Protein AF-A0A5Q1NGF3-F1 (afdb_monomer_lite)

Sequence (181 aa):
WNTDNGKQFEIWAKANGHYNISGYSASQLNNLFADSKNWQQLASDSQIASAVADWFKTNGKLSATEPLTKEQVVEQLKTQIPSDIKIDGVNTNNYEKDKVSFVLNQSEFKPNDKVNITVKYNNATADSFTLQIKDSKTPDNKKGGDSKLWIIGVVVGVLAGLGLAYLLFKKFVFDKYFLPK

Structure (mmCIF, N/CA/C/O backbone):
data_AF-A0A5Q1NGF3-F1
#
_entry.id   AF-A0A5Q1NGF3-F1
#
loop_
_atom_site.group_PDB
_atom_site.id
_atom_site.type_symbol
_atom_site.label_atom_id
_atom_site.label_alt_id
_atom_site.label_comp_id
_atom_site.label_asym_id
_atom_site.label_entity_id
_atom_site.label_seq_id
_atom_site.pdbx_PDB_ins_code
_atom_site.Cartn_x
_atom_site.Cartn_y
_atom_site.Cartn_z
_atom_site.occupancy
_atom_site.B_iso_or_equiv
_atom_site.auth_seq_id
_atom_site.auth_comp_id
_atom_site.auth_asym_id
_atom_site.auth_atom_id
_atom_site.pdbx_PDB_model_num
ATOM 1 N N . TRP A 1 1 ? 19.972 1.053 -19.868 1.00 52.50 1 TRP A N 1
ATOM 2 C CA . TRP A 1 1 ? 20.284 0.979 -18.429 1.00 52.50 1 TRP A CA 1
ATOM 3 C C . TRP A 1 1 ? 20.159 2.334 -17.743 1.00 52.50 1 TRP A C 1
ATOM 5 O O . TRP A 1 1 ? 19.249 2.478 -16.950 1.00 52.50 1 TRP A O 1
ATOM 15 N N . ASN A 1 2 ? 20.953 3.357 -18.093 1.00 57.59 2 ASN A N 1
ATOM 16 C CA . ASN A 1 2 ? 20.900 4.669 -17.409 1.00 57.59 2 ASN A CA 1
ATOM 17 C C . ASN A 1 2 ? 19.782 5.633 -17.840 1.00 57.59 2 ASN A C 1
ATOM 19 O O . ASN A 1 2 ? 19.664 6.709 -17.262 1.00 57.59 2 ASN A O 1
ATOM 23 N N . THR A 1 3 ? 18.977 5.272 -18.836 1.00 60.91 3 THR A N 1
ATOM 24 C CA . THR A 1 3 ? 17.774 6.034 -19.184 1.00 60.91 3 THR A CA 1
ATOM 25 C C . THR A 1 3 ? 16.674 5.751 -18.169 1.00 60.91 3 THR A C 1
ATOM 27 O O . THR A 1 3 ? 16.628 4.653 -17.612 1.00 60.91 3 THR A O 1
ATOM 30 N N . ASP A 1 4 ? 15.759 6.697 -17.964 1.00 58.44 4 ASP A N 1
ATOM 31 C CA . ASP A 1 4 ? 14.646 6.510 -17.026 1.00 58.44 4 ASP A CA 1
ATOM 32 C C . ASP A 1 4 ? 13.840 5.254 -17.374 1.00 58.44 4 ASP A C 1
ATOM 34 O O . ASP A 1 4 ? 13.647 4.391 -16.524 1.00 58.44 4 ASP A O 1
ATOM 38 N N . ASN A 1 5 ? 13.538 5.043 -18.658 1.00 59.59 5 ASN A N 1
ATOM 39 C CA . ASN A 1 5 ? 12.896 3.817 -19.146 1.00 59.59 5 ASN A CA 1
ATOM 40 C C . ASN A 1 5 ? 13.705 2.542 -18.849 1.00 59.59 5 ASN A C 1
ATOM 42 O O . ASN A 1 5 ? 13.126 1.500 -18.558 1.00 59.59 5 ASN A O 1
ATOM 46 N N . GLY A 1 6 ? 15.038 2.609 -18.916 1.00 64.31 6 GLY A N 1
ATOM 47 C CA . GLY A 1 6 ? 15.912 1.480 -18.597 1.00 64.31 6 GLY A CA 1
ATOM 48 C C . GLY A 1 6 ? 15.884 1.114 -17.113 1.00 64.31 6 GLY A C 1
ATOM 49 O O . GLY A 1 6 ? 15.819 -0.067 -16.788 1.00 64.31 6 GLY A O 1
ATOM 50 N N . LYS A 1 7 ? 15.863 2.117 -16.228 1.00 67.88 7 LYS A N 1
ATOM 51 C CA . LYS A 1 7 ? 15.712 1.917 -14.778 1.00 67.88 7 LYS A CA 1
ATOM 52 C C . LYS A 1 7 ? 14.324 1.379 -14.429 1.00 67.88 7 LYS A C 1
ATOM 54 O O . LYS A 1 7 ? 14.207 0.483 -13.600 1.00 67.88 7 LYS A O 1
ATOM 59 N N . GLN A 1 8 ? 13.279 1.875 -15.097 1.00 62.84 8 GLN A N 1
ATOM 60 C CA . GLN A 1 8 ? 11.911 1.375 -14.921 1.00 62.84 8 GLN A CA 1
ATOM 61 C C . GLN A 1 8 ? 11.769 -0.090 -15.340 1.00 62.84 8 GLN A C 1
ATOM 63 O O . GLN A 1 8 ? 11.139 -0.878 -14.637 1.00 62.84 8 GLN A O 1
ATOM 68 N N . PHE A 1 9 ? 12.399 -0.479 -16.449 1.00 70.44 9 PHE A N 1
ATOM 69 C CA . PHE A 1 9 ? 12.414 -1.872 -16.886 1.00 70.44 9 PHE A CA 1
ATOM 70 C C . PHE A 1 9 ? 13.135 -2.786 -15.887 1.00 70.44 9 PHE A C 1
ATOM 72 O O . PHE A 1 9 ? 12.687 -3.900 -15.638 1.00 70.44 9 PHE A O 1
ATOM 79 N N . GLU A 1 10 ? 14.214 -2.311 -15.265 1.00 73.31 10 GLU A N 1
ATOM 80 C CA . GLU A 1 10 ? 14.944 -3.056 -14.234 1.00 73.31 10 GLU A CA 1
ATOM 81 C C . GLU A 1 10 ? 14.139 -3.239 -12.942 1.00 73.31 10 GLU A C 1
ATOM 83 O O . GLU A 1 10 ? 14.117 -4.338 -12.383 1.00 73.31 10 GLU A O 1
ATOM 88 N N . ILE A 1 11 ? 13.414 -2.204 -12.508 1.00 68.12 11 ILE A N 1
ATOM 89 C CA . ILE A 1 11 ? 12.474 -2.292 -11.382 1.00 68.12 11 ILE A CA 1
ATOM 90 C C . ILE A 1 11 ? 11.374 -3.315 -11.691 1.00 68.12 11 ILE A C 1
ATOM 92 O O . ILE A 1 11 ? 11.113 -4.202 -10.876 1.00 68.12 11 ILE A O 1
ATOM 96 N N . TRP A 1 12 ? 10.777 -3.235 -12.884 1.00 72.75 12 TRP A N 1
ATOM 97 C CA . TRP A 1 12 ? 9.761 -4.185 -13.336 1.00 72.75 12 TRP A CA 1
ATOM 98 C C . TRP A 1 12 ? 10.292 -5.622 -13.373 1.00 72.75 12 TRP A C 1
ATOM 100 O O . TRP A 1 12 ? 9.664 -6.529 -12.825 1.00 72.75 12 TRP A O 1
ATOM 110 N N . ALA A 1 13 ? 11.460 -5.839 -13.975 1.00 71.12 13 ALA A N 1
ATOM 111 C CA . ALA A 1 13 ? 12.057 -7.159 -14.118 1.00 71.12 13 ALA A CA 1
ATOM 112 C C . ALA A 1 13 ? 12.318 -7.796 -12.749 1.00 71.12 13 ALA A C 1
ATOM 114 O O . ALA A 1 13 ? 11.921 -8.938 -12.512 1.00 71.12 13 ALA A O 1
ATOM 115 N N . LYS A 1 14 ? 12.874 -7.025 -11.807 1.00 73.00 14 LYS A N 1
ATOM 116 C CA . LYS A 1 14 ? 13.098 -7.473 -10.429 1.00 73.00 14 LYS A CA 1
ATOM 117 C C . LYS A 1 14 ? 11.792 -7.858 -9.727 1.00 73.00 14 LYS A C 1
ATOM 119 O O . LYS A 1 14 ? 11.754 -8.883 -9.050 1.00 73.00 14 LYS A O 1
ATOM 124 N N . ALA A 1 15 ? 10.730 -7.070 -9.904 1.00 62.62 15 ALA A N 1
ATOM 125 C CA . ALA A 1 15 ? 9.410 -7.366 -9.344 1.00 62.62 15 ALA A CA 1
ATOM 126 C C . ALA A 1 15 ? 8.777 -8.642 -9.935 1.00 62.62 15 ALA A C 1
ATOM 128 O O . ALA A 1 15 ? 7.975 -9.290 -9.270 1.00 62.62 15 ALA A O 1
ATOM 129 N N . ASN A 1 16 ? 9.175 -9.037 -11.148 1.00 64.94 16 ASN A N 1
ATOM 130 C CA . ASN A 1 16 ? 8.709 -10.249 -11.829 1.00 64.94 16 ASN A CA 1
ATOM 131 C C . ASN A 1 16 ? 9.696 -11.428 -11.701 1.00 64.94 16 ASN A C 1
ATOM 133 O O . ASN A 1 16 ? 9.619 -12.388 -12.460 1.00 64.94 16 ASN A O 1
ATOM 137 N N . GLY A 1 17 ? 10.629 -11.377 -10.742 1.00 70.19 17 GLY A N 1
ATOM 138 C CA . GLY A 1 17 ? 11.560 -12.477 -10.455 1.00 70.19 17 GLY A CA 1
ATOM 139 C C . GLY A 1 17 ? 12.789 -12.545 -11.369 1.00 70.19 17 GLY A C 1
ATOM 140 O O . GLY A 1 17 ? 13.586 -13.478 -11.262 1.00 70.19 17 GLY A O 1
ATOM 141 N N . HIS A 1 18 ? 12.991 -11.551 -12.235 1.00 77.62 18 HIS A N 1
ATOM 142 C CA . HIS A 1 18 ? 14.173 -11.423 -13.083 1.00 77.62 18 HIS A CA 1
ATOM 143 C C . HIS A 1 18 ? 15.209 -10.521 -12.409 1.00 77.62 18 HIS A C 1
ATOM 145 O O . HIS A 1 18 ? 15.187 -9.294 -12.517 1.00 77.62 18 HIS A O 1
ATOM 151 N N . TYR A 1 19 ? 16.138 -11.141 -11.685 1.00 79.94 19 TYR A N 1
ATOM 152 C CA . TYR A 1 19 ? 17.219 -10.440 -10.995 1.00 79.94 19 TYR A CA 1
ATOM 153 C C . TYR A 1 19 ? 18.448 -10.277 -11.897 1.00 79.94 19 TYR A C 1
ATOM 155 O O . TYR A 1 19 ? 18.738 -11.136 -12.729 1.00 79.94 19 TYR A O 1
ATOM 163 N N . ASN A 1 20 ? 19.202 -9.191 -11.688 1.00 80.25 20 ASN A N 1
ATOM 164 C CA . ASN A 1 20 ? 20.473 -8.916 -12.368 1.00 80.25 20 ASN A CA 1
ATOM 165 C C . ASN A 1 20 ? 20.375 -8.869 -13.908 1.00 80.25 20 ASN A C 1
ATOM 167 O O . ASN A 1 20 ? 21.247 -9.375 -14.618 1.00 80.25 20 ASN A O 1
ATOM 171 N N . ILE A 1 21 ? 19.313 -8.250 -14.439 1.00 76.81 21 ILE A N 1
ATOM 172 C CA . ILE A 1 21 ? 19.103 -8.152 -15.891 1.00 76.81 21 ILE A CA 1
ATOM 173 C C . ILE A 1 21 ? 20.194 -7.344 -16.616 1.00 76.81 21 ILE A C 1
ATOM 175 O O . ILE A 1 21 ? 20.353 -7.483 -17.824 1.00 76.81 21 ILE A O 1
ATOM 179 N N . SER A 1 22 ? 20.997 -6.559 -15.891 1.00 72.00 22 SER A N 1
ATOM 180 C CA . SER A 1 22 ? 22.182 -5.868 -16.419 1.00 72.00 22 SER A CA 1
ATOM 181 C C . SER A 1 22 ? 23.246 -6.824 -16.978 1.00 72.00 22 SER A C 1
ATOM 183 O O . SER A 1 22 ? 24.016 -6.431 -17.852 1.00 72.00 22 SER A O 1
ATOM 185 N N . GLY A 1 23 ? 23.266 -8.079 -16.513 1.00 79.62 23 GLY A N 1
ATOM 186 C CA . GLY A 1 23 ? 24.130 -9.146 -17.020 1.00 79.62 23 GLY A CA 1
ATOM 187 C C . GLY A 1 23 ? 23.505 -10.009 -18.120 1.00 79.62 23 GLY A C 1
ATOM 188 O O . GLY A 1 23 ? 24.131 -10.975 -18.552 1.00 79.62 23 GLY A O 1
ATOM 189 N N . TYR A 1 24 ? 22.274 -9.721 -18.558 1.00 82.69 24 TYR A N 1
ATOM 190 C CA . TYR A 1 24 ? 21.612 -10.512 -19.597 1.00 82.69 24 TYR A CA 1
ATOM 191 C C . TYR A 1 24 ? 22.232 -10.241 -20.971 1.00 82.69 24 TYR A C 1
ATOM 193 O O . TYR A 1 24 ? 22.562 -9.108 -21.324 1.00 82.69 24 TYR A O 1
ATOM 201 N N . SER A 1 25 ? 22.335 -11.289 -21.789 1.00 80.75 25 SER A N 1
ATOM 202 C CA . SER A 1 25 ? 22.669 -11.151 -23.208 1.00 80.75 25 SER A CA 1
ATOM 203 C C . SER A 1 25 ? 21.549 -10.442 -23.981 1.00 80.75 25 SER A C 1
ATOM 205 O O . SER A 1 25 ? 20.389 -10.433 -23.566 1.00 80.75 25 SER A O 1
ATOM 207 N N . ALA A 1 26 ? 21.868 -9.902 -25.161 1.00 74.75 26 ALA A N 1
ATOM 208 C CA . ALA A 1 26 ? 20.885 -9.231 -26.018 1.00 74.75 26 ALA A CA 1
ATOM 209 C C . ALA A 1 26 ? 19.678 -10.125 -26.374 1.00 74.75 26 ALA A C 1
ATOM 211 O O . ALA A 1 26 ? 18.551 -9.643 -26.428 1.00 74.75 26 ALA A O 1
ATOM 212 N N . SER A 1 27 ? 19.894 -11.433 -26.559 1.00 77.50 27 SER A N 1
ATOM 213 C CA . SER A 1 27 ? 18.820 -12.403 -26.819 1.00 77.50 27 SER A CA 1
ATOM 214 C C . SER A 1 27 ? 17.902 -12.587 -25.602 1.00 77.50 27 SER A C 1
ATOM 216 O O . SER A 1 27 ? 16.681 -12.556 -25.731 1.00 77.50 27 SER A O 1
ATOM 218 N N . GLN A 1 28 ? 18.476 -12.686 -24.398 1.00 81.06 28 GLN A N 1
ATOM 219 C CA . GLN A 1 28 ? 17.704 -12.788 -23.154 1.00 81.06 28 GLN A CA 1
ATOM 220 C C . GLN A 1 28 ? 16.899 -11.516 -22.874 1.00 81.06 28 GLN A C 1
ATOM 222 O O . GLN A 1 28 ? 15.748 -11.605 -22.457 1.00 81.06 28 GLN A O 1
ATOM 227 N N . LEU A 1 29 ? 17.477 -10.341 -23.141 1.00 77.06 29 LEU A N 1
ATOM 228 C CA . LEU A 1 29 ? 16.764 -9.070 -23.030 1.00 77.06 29 LEU A CA 1
ATOM 229 C C . LEU A 1 29 ? 15.630 -8.975 -24.052 1.00 77.06 29 LEU A C 1
ATOM 231 O O . LEU A 1 29 ? 14.533 -8.582 -23.678 1.00 77.06 29 LEU A O 1
ATOM 235 N N . ASN A 1 30 ? 15.851 -9.373 -25.308 1.00 73.31 30 ASN A N 1
ATOM 236 C CA . ASN A 1 30 ? 14.804 -9.360 -26.332 1.00 73.31 30 ASN A CA 1
ATOM 237 C C . ASN A 1 30 ? 13.645 -10.304 -26.000 1.00 73.31 30 ASN A C 1
ATOM 239 O O . ASN A 1 30 ? 12.493 -9.916 -26.174 1.00 73.31 30 ASN A O 1
ATOM 243 N N . ASN A 1 31 ? 13.930 -11.500 -25.485 1.00 77.00 31 ASN A N 1
ATOM 244 C CA . ASN A 1 31 ? 12.884 -12.415 -25.02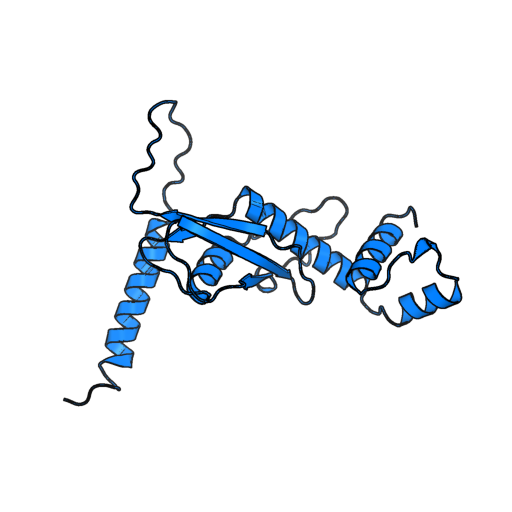7 1.00 77.00 31 ASN A CA 1
ATOM 245 C C . ASN A 1 31 ? 12.125 -11.823 -23.836 1.00 77.00 31 ASN A C 1
ATOM 247 O O . ASN A 1 31 ? 10.901 -11.801 -23.848 1.00 77.00 31 ASN A O 1
ATOM 251 N N . LEU A 1 32 ? 12.836 -11.232 -22.871 1.00 77.62 32 LEU A N 1
ATOM 252 C CA . LEU A 1 32 ? 12.204 -10.554 -21.742 1.00 77.62 32 LEU A CA 1
ATOM 253 C C . LEU A 1 32 ? 11.338 -9.372 -22.203 1.00 77.62 32 LEU A C 1
ATOM 255 O O . LEU A 1 32 ? 10.234 -9.193 -21.705 1.00 77.62 32 LEU A O 1
ATOM 259 N N . PHE A 1 33 ? 11.780 -8.582 -23.184 1.00 73.06 33 PHE A N 1
ATOM 260 C CA . PHE A 1 33 ? 10.974 -7.515 -23.788 1.00 73.06 33 PHE A CA 1
ATOM 261 C C . PHE A 1 33 ? 9.740 -8.050 -24.530 1.00 73.06 33 PHE A C 1
ATOM 263 O O . PHE A 1 33 ? 8.679 -7.433 -24.464 1.00 73.06 33 PHE A O 1
ATOM 270 N N . ALA A 1 34 ? 9.859 -9.187 -25.218 1.00 70.56 34 ALA A N 1
ATOM 271 C CA . ALA A 1 34 ? 8.759 -9.810 -25.949 1.00 70.56 34 ALA A CA 1
ATOM 272 C C . ALA A 1 34 ? 7.710 -10.446 -25.022 1.00 70.56 34 ALA A C 1
ATOM 274 O O . ALA A 1 34 ? 6.512 -10.325 -25.288 1.00 70.56 34 ALA A O 1
ATOM 275 N N . ASP A 1 35 ? 8.151 -11.071 -23.931 1.00 68.12 35 ASP A N 1
ATOM 276 C CA . ASP A 1 35 ? 7.288 -11.647 -22.894 1.00 68.12 35 ASP A CA 1
ATOM 277 C C . ASP A 1 35 ? 6.623 -10.552 -22.056 1.00 68.12 35 ASP A C 1
ATOM 279 O O . ASP A 1 35 ? 5.489 -10.685 -21.599 1.00 68.12 35 ASP A O 1
ATOM 283 N N . SER A 1 36 ? 7.296 -9.413 -21.919 1.00 64.19 36 SER A N 1
ATOM 284 C CA . SER A 1 36 ? 6.844 -8.274 -21.130 1.00 64.19 36 SER A CA 1
ATOM 285 C C . SER A 1 36 ? 5.994 -7.283 -21.930 1.00 64.19 36 SER A C 1
ATOM 287 O O . SER A 1 36 ? 6.049 -6.068 -21.727 1.00 64.19 36 SER A O 1
ATOM 289 N N . LYS A 1 37 ? 5.133 -7.783 -22.827 1.00 63.78 37 LYS A N 1
ATOM 290 C CA . LYS A 1 37 ? 4.056 -6.963 -23.402 1.00 63.78 37 LYS A CA 1
ATOM 291 C C . LYS A 1 37 ? 3.299 -6.308 -22.239 1.00 63.78 37 LYS A C 1
ATOM 293 O O . LYS A 1 37 ? 2.741 -7.004 -21.399 1.00 63.78 37 LYS A O 1
ATOM 298 N N . ASN A 1 38 ? 3.313 -4.974 -22.186 1.00 68.19 38 ASN A N 1
ATOM 299 C CA . ASN A 1 38 ? 2.785 -4.123 -21.102 1.00 68.19 38 ASN A CA 1
ATOM 300 C C . ASN A 1 38 ? 3.710 -3.867 -19.890 1.00 68.19 38 ASN A C 1
ATOM 302 O O . ASN A 1 38 ? 3.234 -3.353 -18.878 1.00 68.19 38 ASN A O 1
ATOM 306 N N . TRP A 1 39 ? 5.021 -4.128 -19.967 1.00 70.12 39 TRP A N 1
ATOM 307 C CA . TRP A 1 39 ? 5.962 -3.846 -18.867 1.00 70.12 39 TRP A CA 1
ATOM 308 C C . TRP A 1 39 ? 5.947 -2.391 -18.411 1.00 70.12 39 TRP A C 1
ATOM 310 O O . TRP A 1 39 ? 6.079 -2.126 -17.223 1.00 70.12 39 TRP A O 1
ATOM 320 N N . GLN A 1 40 ? 5.746 -1.451 -19.338 1.00 69.06 40 GLN A N 1
ATOM 321 C CA . GLN A 1 40 ? 5.648 -0.025 -19.024 1.00 69.06 40 GLN A CA 1
ATOM 322 C C . GLN A 1 40 ? 4.434 0.258 -18.138 1.00 69.06 40 GLN A C 1
ATOM 324 O O . GLN A 1 40 ? 4.563 0.954 -17.138 1.00 69.06 40 GLN A O 1
ATOM 329 N N . GLN A 1 41 ? 3.283 -0.346 -18.453 1.00 73.25 41 GLN A N 1
ATOM 330 C CA . GLN A 1 41 ? 2.083 -0.238 -17.626 1.00 73.25 41 GLN A CA 1
ATOM 331 C C . GLN A 1 41 ? 2.300 -0.894 -16.261 1.00 73.25 41 GLN A C 1
ATOM 333 O O . GLN A 1 41 ? 1.961 -0.304 -15.248 1.00 73.25 41 GLN A O 1
ATOM 338 N N . LEU A 1 42 ? 2.909 -2.082 -16.216 1.00 72.31 42 LEU A N 1
ATOM 339 C CA . LEU A 1 42 ? 3.192 -2.779 -14.958 1.00 72.31 42 LEU A CA 1
ATOM 340 C C . LEU A 1 42 ? 4.207 -2.024 -14.083 1.00 72.31 42 LEU A C 1
ATOM 342 O O . LEU A 1 42 ? 4.071 -2.011 -12.861 1.00 72.31 42 LEU A O 1
ATOM 346 N N . ALA A 1 43 ? 5.205 -1.379 -14.691 1.00 72.62 43 ALA A N 1
ATOM 347 C CA . ALA A 1 4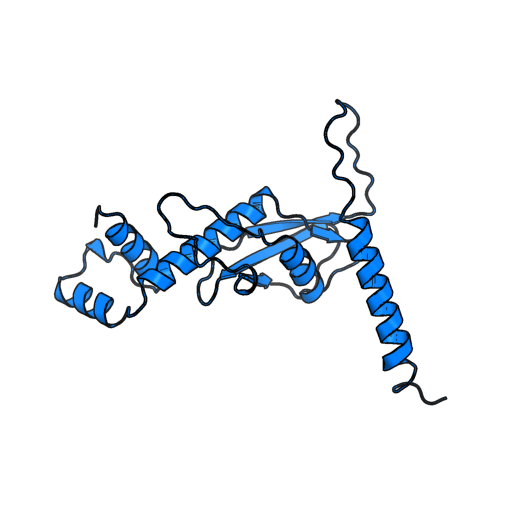3 ? 6.141 -0.501 -13.999 1.00 72.62 43 ALA A CA 1
ATOM 348 C C . ALA A 1 43 ? 5.403 0.709 -13.411 1.00 72.62 43 ALA A C 1
ATOM 350 O O . ALA A 1 43 ? 5.518 0.963 -12.215 1.00 72.62 43 ALA A O 1
ATOM 351 N N . SER A 1 44 ? 4.579 1.395 -14.211 1.00 76.38 44 SER A N 1
ATOM 352 C CA . SER A 1 44 ? 3.757 2.514 -13.736 1.00 76.38 44 SER A CA 1
ATOM 353 C C . SER A 1 44 ? 2.799 2.094 -12.619 1.00 76.38 44 SER A C 1
ATOM 355 O O . SER A 1 44 ? 2.747 2.757 -11.587 1.00 76.38 44 SER A O 1
ATOM 357 N N . ASP A 1 45 ? 2.111 0.961 -12.765 1.00 83.69 45 ASP A N 1
ATOM 358 C CA . ASP A 1 45 ? 1.214 0.413 -11.746 1.00 83.69 45 ASP A CA 1
ATOM 359 C C . ASP A 1 45 ? 1.964 0.120 -10.437 1.00 83.69 45 ASP A C 1
ATOM 361 O O . ASP A 1 45 ? 1.471 0.427 -9.351 1.00 83.69 45 ASP A O 1
ATOM 365 N N . SER A 1 46 ? 3.183 -0.423 -10.525 1.00 81.19 46 SER A N 1
ATOM 366 C CA . SER A 1 46 ? 4.037 -0.671 -9.359 1.00 81.19 46 SER A CA 1
ATOM 367 C C . SER A 1 46 ? 4.482 0.619 -8.681 1.00 81.19 46 SER A C 1
ATOM 369 O O . SER A 1 46 ? 4.507 0.679 -7.453 1.00 81.19 46 SER A O 1
ATOM 371 N N . GLN A 1 47 ? 4.822 1.655 -9.447 1.00 82.00 47 GLN A N 1
ATOM 372 C CA . GLN A 1 47 ? 5.181 2.958 -8.892 1.00 82.00 47 GLN A CA 1
ATOM 373 C C . GLN A 1 47 ? 3.988 3.612 -8.194 1.00 82.00 47 GLN A C 1
ATOM 375 O O . GLN A 1 47 ? 4.141 4.138 -7.093 1.00 82.00 47 GLN A O 1
ATOM 380 N N . ILE A 1 48 ? 2.798 3.525 -8.793 1.00 86.44 48 ILE A N 1
ATOM 381 C CA . ILE A 1 48 ? 1.552 4.006 -8.194 1.00 86.44 48 ILE A CA 1
ATOM 382 C C . ILE A 1 48 ? 1.260 3.259 -6.890 1.00 86.44 48 ILE A C 1
ATOM 384 O O . ILE A 1 48 ? 1.003 3.904 -5.875 1.00 86.44 48 ILE A O 1
ATOM 388 N N . ALA A 1 49 ? 1.344 1.923 -6.879 1.00 88.69 49 ALA A N 1
ATOM 389 C CA . ALA A 1 49 ? 1.135 1.131 -5.666 1.00 88.69 49 ALA A CA 1
ATOM 390 C C . ALA A 1 49 ? 2.082 1.571 -4.535 1.00 88.69 49 ALA A C 1
ATOM 392 O O . ALA A 1 49 ? 1.635 1.785 -3.405 1.00 88.69 49 ALA A O 1
ATOM 393 N N . SER A 1 50 ? 3.370 1.756 -4.842 1.00 86.38 50 SER A N 1
ATOM 394 C CA . SER A 1 50 ? 4.374 2.218 -3.876 1.00 86.38 50 SER A CA 1
ATOM 395 C C . SER A 1 50 ? 4.106 3.639 -3.383 1.00 86.38 50 SER A C 1
ATOM 397 O O . SER A 1 50 ? 4.156 3.886 -2.182 1.00 86.38 50 SER A O 1
ATOM 399 N N . ALA A 1 51 ? 3.747 4.564 -4.274 1.00 87.12 51 ALA A N 1
ATOM 400 C CA . ALA A 1 51 ? 3.447 5.944 -3.900 1.00 87.12 51 ALA A CA 1
ATOM 401 C C . ALA A 1 51 ? 2.201 6.050 -3.012 1.00 87.12 51 ALA A C 1
ATOM 403 O O . ALA A 1 51 ? 2.197 6.795 -2.032 1.00 87.12 51 ALA A O 1
ATOM 404 N N . VAL A 1 52 ? 1.159 5.266 -3.305 1.00 90.75 52 VAL A N 1
ATOM 405 C CA . VAL A 1 52 ? -0.019 5.163 -2.436 1.00 90.75 52 VAL A CA 1
ATOM 406 C C . VAL A 1 52 ? 0.380 4.582 -1.077 1.00 90.75 52 VAL A C 1
ATOM 408 O O . VAL A 1 52 ? -0.021 5.122 -0.047 1.00 90.75 52 VAL A O 1
ATOM 411 N N . ALA A 1 53 ? 1.208 3.533 -1.037 1.00 91.81 53 ALA A N 1
ATOM 412 C CA . ALA A 1 53 ? 1.706 2.972 0.220 1.00 91.81 53 ALA A CA 1
ATOM 413 C C . ALA A 1 53 ? 2.486 4.006 1.052 1.00 91.81 53 ALA A C 1
ATOM 415 O O . ALA A 1 53 ? 2.230 4.152 2.247 1.00 91.81 53 ALA A O 1
ATOM 416 N N . ASP A 1 54 ? 3.388 4.767 0.432 1.00 88.62 54 ASP A N 1
ATOM 417 C CA . ASP A 1 54 ? 4.167 5.813 1.103 1.00 88.62 54 ASP A CA 1
ATOM 418 C C . ASP A 1 54 ? 3.293 6.966 1.605 1.00 88.62 54 ASP A C 1
ATOM 420 O O . ASP A 1 54 ? 3.485 7.469 2.721 1.00 88.62 54 ASP A O 1
ATOM 424 N N . TRP A 1 55 ? 2.265 7.329 0.837 1.00 91.31 55 TRP A N 1
ATOM 425 C CA . TRP A 1 55 ? 1.255 8.275 1.286 1.00 91.31 55 TRP A CA 1
ATOM 426 C C . TRP A 1 55 ? 0.535 7.765 2.541 1.00 91.31 55 TRP A C 1
ATOM 428 O O . TRP A 1 55 ? 0.416 8.515 3.512 1.00 91.31 55 TRP A O 1
ATOM 438 N N . PHE A 1 56 ? 0.117 6.492 2.572 1.00 91.44 56 PHE A N 1
ATOM 439 C CA . PHE A 1 56 ? -0.542 5.890 3.737 1.00 91.44 56 PHE A CA 1
ATOM 440 C C . PHE A 1 56 ? 0.383 5.760 4.950 1.00 91.44 56 PHE A C 1
ATOM 442 O O . PHE A 1 56 ? -0.082 5.980 6.065 1.00 91.44 56 PHE A O 1
ATOM 449 N N . LYS A 1 57 ? 1.679 5.475 4.770 1.00 89.88 57 LYS A N 1
ATOM 450 C CA . LYS A 1 57 ? 2.658 5.476 5.877 1.00 89.88 57 LYS A CA 1
ATOM 451 C C . LYS A 1 57 ? 2.704 6.822 6.604 1.00 89.88 57 LYS A C 1
ATOM 453 O O . LYS A 1 57 ? 2.919 6.860 7.812 1.00 89.88 57 LYS A O 1
ATOM 458 N N . THR A 1 58 ? 2.505 7.913 5.866 1.00 87.06 58 THR A N 1
ATOM 459 C CA . THR A 1 58 ? 2.626 9.279 6.391 1.00 87.06 58 THR A CA 1
ATOM 460 C C . THR A 1 58 ? 1.284 9.837 6.871 1.00 87.06 58 THR A C 1
ATOM 462 O O . THR A 1 58 ? 1.215 10.493 7.909 1.00 87.06 58 THR A O 1
ATOM 465 N N . ASN A 1 59 ? 0.206 9.578 6.128 1.00 86.62 59 ASN A N 1
ATOM 466 C CA . ASN A 1 59 ? -1.089 10.242 6.305 1.00 86.62 59 ASN A CA 1
ATOM 467 C C . ASN A 1 59 ? -2.208 9.304 6.769 1.00 86.62 59 ASN A C 1
ATOM 469 O O . ASN A 1 59 ? -3.222 9.783 7.282 1.00 86.62 59 ASN A O 1
ATOM 473 N N . GLY A 1 60 ? -2.034 7.994 6.587 1.00 88.25 60 GLY A N 1
ATOM 474 C CA . GLY A 1 60 ? -3.036 6.982 6.884 1.00 88.25 60 GLY A CA 1
ATOM 475 C C . GLY A 1 60 ? -3.361 6.913 8.370 1.00 88.25 60 GLY A C 1
ATOM 476 O O . GLY A 1 60 ? -2.480 6.933 9.232 1.00 88.25 60 GLY A O 1
ATOM 477 N N . LYS A 1 61 ? -4.652 6.823 8.681 1.00 90.25 61 LYS A N 1
ATOM 478 C CA . LYS A 1 61 ? -5.160 6.747 10.051 1.00 90.25 61 LYS A CA 1
ATOM 479 C C . LYS A 1 61 ? -6.145 5.597 10.167 1.00 90.25 61 LYS A C 1
ATOM 481 O O . LYS A 1 61 ? -7.014 5.425 9.322 1.00 90.25 61 LYS A O 1
ATOM 486 N N . LEU A 1 62 ? -6.030 4.837 11.247 1.00 89.81 62 LEU A N 1
ATOM 487 C CA . LEU A 1 62 ? -7.009 3.830 11.634 1.00 89.81 62 LEU A CA 1
ATOM 488 C C . LEU A 1 62 ? -7.460 4.121 13.056 1.00 89.81 62 LEU A C 1
ATOM 490 O O . LEU A 1 62 ? -6.646 4.475 13.914 1.00 89.81 62 LEU A O 1
ATOM 494 N N . SER A 1 63 ? -8.754 3.976 13.305 1.00 88.12 63 SER A N 1
ATOM 495 C CA . SER A 1 63 ? -9.318 4.183 14.634 1.00 88.12 63 SER A CA 1
ATOM 496 C C . SER A 1 63 ? -10.471 3.234 14.891 1.00 88.12 63 SER A C 1
ATOM 498 O O . SER A 1 63 ? -11.277 2.976 13.995 1.00 88.12 63 SER A O 1
ATOM 500 N N . ALA A 1 64 ? -10.567 2.757 16.127 1.00 84.31 64 ALA A N 1
ATOM 501 C CA . ALA A 1 64 ? -11.642 1.877 16.551 1.00 84.31 64 ALA A CA 1
ATOM 502 C C . ALA A 1 64 ? -11.991 2.100 18.028 1.00 84.31 64 ALA A C 1
ATOM 504 O O . ALA A 1 64 ? -11.136 2.502 18.819 1.00 84.31 64 ALA A O 1
ATOM 505 N N . THR A 1 65 ? -13.249 1.872 18.397 1.00 83.69 65 THR A N 1
ATOM 506 C CA . THR A 1 65 ? -13.729 1.779 19.794 1.00 83.69 65 THR A CA 1
ATOM 507 C C . THR A 1 65 ? -13.916 0.326 20.246 1.00 83.69 65 THR A C 1
ATOM 509 O O . THR A 1 65 ? -14.006 0.049 21.446 1.00 83.69 65 THR A O 1
ATOM 512 N N . GLU A 1 66 ? -14.021 -0.581 19.278 1.00 86.44 66 GLU A N 1
ATOM 513 C CA . GLU A 1 66 ? -14.313 -2.010 19.388 1.00 86.44 66 GLU A CA 1
ATOM 514 C C . GLU A 1 66 ? -13.470 -2.763 18.346 1.00 86.44 66 GLU A C 1
ATOM 516 O O . GLU A 1 66 ? -12.908 -2.121 17.454 1.00 86.44 66 GLU A O 1
ATOM 521 N N . PRO A 1 67 ? -13.331 -4.096 18.438 1.00 87.25 67 PRO A N 1
ATOM 522 C CA . PRO A 1 67 ? -12.623 -4.863 17.421 1.00 87.25 67 PRO A CA 1
ATOM 523 C C . PRO A 1 67 ? -13.207 -4.651 16.016 1.00 87.25 67 PRO A C 1
ATOM 525 O O 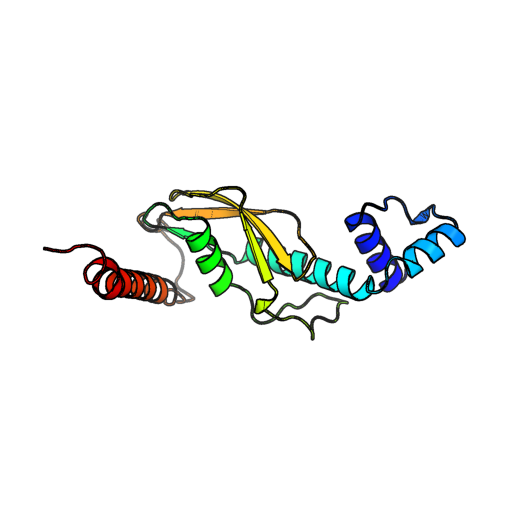. PRO A 1 67 ? -14.422 -4.671 15.830 1.00 87.25 67 PRO A O 1
ATOM 528 N N . LEU A 1 68 ? -12.331 -4.451 15.034 1.00 88.50 68 LEU A N 1
ATOM 529 C CA . LEU A 1 68 ? -12.664 -4.322 13.621 1.00 88.50 68 LEU A CA 1
ATOM 530 C C . LEU A 1 68 ? -12.407 -5.634 12.888 1.00 88.50 68 LEU A C 1
ATOM 532 O O . LEU A 1 68 ? -11.386 -6.291 13.089 1.00 88.50 68 LEU A O 1
ATOM 536 N N . THR A 1 69 ? -13.298 -5.961 11.965 1.00 91.12 69 THR A N 1
ATOM 537 C CA . THR A 1 69 ? -13.068 -6.971 10.929 1.00 91.12 69 THR A CA 1
ATOM 538 C C . THR A 1 69 ? -12.138 -6.432 9.842 1.00 91.12 69 THR A C 1
ATOM 540 O O . THR A 1 69 ? -11.962 -5.218 9.674 1.00 91.12 69 THR A O 1
ATOM 543 N N . LYS A 1 70 ? -11.555 -7.338 9.057 1.00 90.44 70 LYS A N 1
ATOM 544 C CA . LYS A 1 70 ? -10.747 -7.011 7.878 1.00 90.44 70 LYS A CA 1
ATOM 545 C C . LYS A 1 70 ? -11.475 -6.067 6.926 1.00 90.44 70 LYS A C 1
ATOM 547 O O . LYS A 1 70 ? -10.884 -5.094 6.463 1.00 90.44 70 LYS A O 1
ATOM 552 N N . GLU A 1 71 ? -12.746 -6.333 6.657 1.00 89.00 71 GLU A N 1
ATOM 553 C CA . GLU A 1 71 ? -13.582 -5.556 5.747 1.00 89.00 71 GLU A CA 1
ATOM 554 C C . GLU A 1 71 ? -13.739 -4.120 6.252 1.00 89.00 71 GLU A C 1
ATOM 556 O O . GLU A 1 71 ? -13.531 -3.177 5.491 1.00 89.00 71 GLU A O 1
ATOM 561 N N . GLN A 1 72 ? -13.982 -3.943 7.553 1.00 86.88 72 GLN A N 1
ATOM 562 C CA . GLN A 1 72 ? -14.106 -2.619 8.167 1.00 86.88 72 GLN A CA 1
ATOM 563 C C . GLN A 1 72 ? -12.797 -1.822 8.119 1.00 86.88 72 GLN A C 1
ATOM 565 O O . GLN A 1 72 ? -12.815 -0.617 7.864 1.00 86.88 72 GLN A O 1
ATOM 570 N N . VAL A 1 73 ? -11.645 -2.469 8.327 1.00 90.00 73 VAL A N 1
ATOM 571 C CA . VAL A 1 73 ? -10.341 -1.802 8.170 1.00 90.00 73 VAL A CA 1
ATOM 572 C C . VAL A 1 73 ? -10.125 -1.382 6.715 1.00 90.00 73 VAL A C 1
ATOM 574 O O . VAL A 1 73 ? -9.703 -0.255 6.454 1.00 90.00 73 VAL A O 1
ATOM 577 N N . VAL A 1 74 ? -10.454 -2.251 5.755 1.00 91.38 74 VAL A N 1
ATOM 578 C CA . VAL A 1 74 ? -10.354 -1.936 4.322 1.00 91.38 74 VAL A CA 1
ATOM 579 C C . VAL A 1 74 ? -11.265 -0.769 3.941 1.00 91.38 74 VAL A C 1
ATOM 581 O O . VAL A 1 74 ? -10.838 0.106 3.191 1.00 91.38 74 VAL A O 1
ATOM 584 N N . GLU A 1 75 ? -12.490 -0.709 4.459 1.00 88.94 75 GLU A N 1
ATOM 585 C CA . GLU A 1 75 ? -13.403 0.414 4.225 1.00 88.94 75 GLU A CA 1
ATOM 586 C C . GLU A 1 75 ? -12.838 1.735 4.758 1.00 88.94 75 GLU A C 1
ATOM 588 O O . GLU A 1 75 ? -12.825 2.728 4.025 1.00 88.94 75 GLU A O 1
ATOM 593 N N . GLN A 1 76 ? -12.285 1.749 5.979 1.00 89.75 76 GLN A N 1
ATOM 594 C CA . GLN A 1 76 ? -11.613 2.940 6.514 1.00 89.75 76 GLN A CA 1
ATOM 595 C C . GLN A 1 76 ? -10.460 3.393 5.611 1.00 89.75 76 GLN A C 1
ATOM 597 O O . GLN A 1 76 ? -10.338 4.587 5.328 1.00 89.75 76 GLN A O 1
ATOM 602 N N . LEU A 1 77 ? -9.632 2.465 5.123 1.00 91.62 77 LEU A N 1
ATOM 603 C CA . LEU A 1 77 ? -8.534 2.789 4.209 1.00 91.62 77 LEU A CA 1
ATOM 604 C C . LEU A 1 77 ? -9.049 3.326 2.868 1.00 91.62 77 LEU A C 1
ATOM 606 O O . LEU A 1 77 ? -8.532 4.325 2.376 1.00 91.62 77 LEU A O 1
ATOM 610 N N . LYS A 1 78 ? -10.110 2.736 2.301 1.00 90.44 78 LYS A N 1
ATOM 611 C CA . LYS A 1 78 ? -10.700 3.183 1.029 1.00 90.44 78 LYS A CA 1
ATOM 612 C C . LYS A 1 78 ? -11.161 4.637 1.064 1.00 90.44 78 LYS A C 1
ATOM 614 O O . LYS A 1 78 ? -10.946 5.365 0.100 1.00 90.44 78 LYS A O 1
ATOM 619 N N . THR A 1 79 ? -11.742 5.083 2.178 1.00 88.31 79 THR A N 1
ATOM 620 C CA . THR A 1 79 ? -12.165 6.490 2.331 1.00 88.31 79 THR A CA 1
ATOM 621 C C . THR A 1 79 ? -11.010 7.491 2.359 1.00 88.31 79 THR A C 1
ATOM 623 O O . THR A 1 79 ? -11.232 8.683 2.167 1.00 88.31 79 THR A O 1
ATOM 626 N N . GLN A 1 80 ? -9.787 7.016 2.590 1.00 89.12 80 GLN A N 1
ATOM 627 C CA . GLN A 1 80 ? -8.582 7.835 2.684 1.00 89.12 80 GLN A CA 1
ATOM 628 C C . GLN A 1 80 ? -7.724 7.772 1.421 1.00 89.12 80 GLN A C 1
ATOM 630 O O . GLN A 1 80 ? -6.703 8.450 1.375 1.00 89.12 80 GLN A O 1
ATOM 635 N N . ILE A 1 81 ? -8.102 6.972 0.414 1.00 88.56 81 ILE A N 1
ATOM 636 C CA . ILE A 1 81 ? -7.336 6.889 -0.831 1.00 88.56 81 ILE A CA 1
ATOM 637 C C . ILE A 1 81 ? -7.267 8.294 -1.445 1.00 88.56 81 ILE A C 1
ATOM 639 O O . ILE A 1 81 ? -8.315 8.903 -1.685 1.00 88.56 81 ILE A O 1
ATOM 643 N N . PRO A 1 82 ? -6.060 8.820 -1.706 1.00 86.62 82 PRO A N 1
ATOM 644 C CA . PRO A 1 82 ? -5.921 10.135 -2.305 1.00 86.62 82 PRO A CA 1
ATOM 645 C C . PRO A 1 82 ? -6.523 10.142 -3.714 1.00 86.62 82 PRO A C 1
ATOM 647 O O . PRO A 1 82 ? -6.383 9.177 -4.470 1.00 86.62 82 PRO A O 1
ATOM 650 N N . SER A 1 83 ? -7.209 11.232 -4.059 1.00 85.81 83 SER A N 1
ATOM 651 C CA . SER A 1 83 ? -7.829 11.415 -5.379 1.00 85.81 83 SER A CA 1
ATOM 652 C C . SER A 1 83 ? -6.795 11.578 -6.491 1.00 85.81 83 SER A C 1
ATOM 654 O O . SER A 1 83 ? -7.065 11.207 -7.629 1.00 85.81 83 SER A O 1
ATOM 656 N N . ASP A 1 84 ? -5.618 12.106 -6.160 1.00 83.38 84 ASP A N 1
ATOM 657 C CA . ASP A 1 84 ? -4.479 12.261 -7.050 1.00 83.38 84 ASP A CA 1
ATOM 658 C C . ASP A 1 84 ? -3.186 11.788 -6.375 1.00 83.38 84 ASP A C 1
ATOM 660 O O . ASP A 1 84 ? -3.000 11.899 -5.164 1.00 83.38 84 ASP A O 1
ATOM 664 N N . ILE A 1 85 ? -2.275 11.251 -7.180 1.00 81.50 85 ILE A N 1
ATOM 665 C CA . ILE A 1 85 ? -0.925 10.878 -6.766 1.00 81.50 85 ILE A CA 1
ATOM 666 C C . ILE A 1 85 ? 0.042 11.521 -7.752 1.00 81.50 85 ILE A C 1
ATOM 668 O O . ILE A 1 85 ? -0.120 11.399 -8.968 1.00 81.50 85 ILE A O 1
ATOM 672 N N . LYS A 1 86 ? 1.062 12.201 -7.229 1.00 76.38 86 LYS A N 1
ATOM 673 C CA . LYS A 1 86 ? 2.153 12.767 -8.026 1.00 76.38 86 LYS A CA 1
ATOM 674 C C . LYS A 1 86 ? 3.428 12.009 -7.716 1.00 76.38 86 LYS A C 1
ATOM 676 O O . LYS A 1 86 ? 3.815 11.904 -6.556 1.00 76.38 86 LYS A O 1
ATOM 681 N N . ILE A 1 87 ? 4.053 11.479 -8.760 1.00 68.44 87 ILE A N 1
ATOM 682 C CA . ILE A 1 87 ? 5.341 10.799 -8.679 1.00 68.44 87 ILE A CA 1
ATOM 683 C C . ILE A 1 87 ? 6.249 11.475 -9.696 1.00 68.44 87 ILE A C 1
ATOM 685 O O . ILE A 1 87 ? 5.932 11.514 -10.886 1.00 68.44 87 ILE A O 1
ATOM 689 N N . ASP A 1 88 ? 7.365 12.018 -9.224 1.00 59.50 88 ASP A N 1
ATOM 690 C CA . ASP A 1 88 ? 8.320 12.699 -10.090 1.00 59.50 88 ASP A CA 1
ATOM 691 C C . ASP A 1 88 ? 8.837 11.744 -11.176 1.00 59.50 88 ASP A C 1
ATOM 693 O O . ASP A 1 88 ? 9.265 10.622 -10.901 1.00 59.50 88 ASP A O 1
ATOM 697 N N . GLY A 1 89 ? 8.770 12.189 -12.433 1.00 56.91 89 GLY A N 1
ATOM 698 C CA . GLY A 1 89 ? 9.217 11.407 -13.589 1.00 56.91 89 GLY A CA 1
ATOM 699 C C . GLY A 1 89 ? 8.267 10.289 -14.039 1.00 56.91 89 GLY A C 1
ATOM 700 O O . GLY A 1 89 ? 8.640 9.515 -14.919 1.00 56.91 89 GLY A O 1
ATOM 701 N N . VAL A 1 90 ? 7.050 10.197 -13.488 1.00 61.34 90 VAL A N 1
ATOM 702 C CA . VAL A 1 90 ? 6.044 9.194 -13.879 1.00 61.34 90 VAL A CA 1
ATOM 703 C C . VAL A 1 90 ? 4.771 9.881 -14.342 1.00 61.34 90 VAL A C 1
ATOM 705 O O . VAL A 1 90 ? 4.250 10.782 -13.688 1.00 61.34 90 VAL A O 1
ATOM 708 N N . ASN A 1 91 ? 4.234 9.426 -15.471 1.00 61.66 91 ASN A N 1
ATOM 709 C CA . ASN A 1 91 ? 2.924 9.866 -15.921 1.00 61.66 91 ASN A CA 1
ATOM 710 C C . ASN A 1 91 ? 1.833 9.187 -15.079 1.00 61.66 91 ASN A C 1
ATOM 712 O O . ASN A 1 91 ? 1.470 8.046 -15.349 1.00 61.66 91 ASN A O 1
ATOM 716 N N . THR A 1 92 ? 1.311 9.890 -14.074 1.00 68.56 92 THR A N 1
ATOM 717 C CA . THR A 1 92 ? 0.223 9.412 -13.204 1.00 68.56 92 THR A CA 1
ATOM 718 C C . THR A 1 92 ? -1.165 9.854 -13.676 1.00 68.56 92 THR A C 1
ATOM 720 O O . THR A 1 92 ? -2.140 9.693 -12.949 1.00 68.56 92 THR A O 1
ATOM 723 N N . ASN A 1 93 ? -1.301 10.378 -14.902 1.00 72.12 93 ASN A N 1
ATOM 724 C CA . ASN A 1 93 ? -2.595 10.828 -15.440 1.00 72.12 93 ASN A CA 1
ATOM 725 C C . ASN A 1 93 ? -3.620 9.690 -15.605 1.00 72.12 93 ASN A C 1
ATOM 727 O O . ASN A 1 93 ? -4.809 9.954 -15.743 1.00 72.12 93 ASN A O 1
ATOM 731 N N . ASN A 1 94 ? -3.166 8.436 -15.613 1.00 70.88 94 ASN A N 1
ATOM 732 C CA . ASN A 1 94 ? -4.003 7.235 -15.639 1.00 70.88 94 ASN A CA 1
ATOM 733 C C . ASN A 1 94 ? -4.329 6.696 -14.234 1.00 70.88 94 ASN A C 1
ATOM 735 O O . ASN A 1 94 ? -4.920 5.622 -14.120 1.00 70.88 94 ASN A O 1
ATOM 739 N N . TYR A 1 95 ? -3.926 7.401 -13.173 1.00 82.69 95 TYR A N 1
ATOM 740 C CA . TYR A 1 95 ? -4.263 7.020 -11.813 1.00 82.69 95 TYR A CA 1
ATOM 741 C C . TYR A 1 95 ? -5.779 7.072 -11.610 1.00 82.69 95 TYR A C 1
ATOM 743 O O . TYR A 1 95 ? -6.441 8.068 -11.893 1.00 82.69 95 TYR A O 1
ATOM 751 N N . GLU A 1 96 ? -6.319 5.991 -11.060 1.00 86.56 96 GLU A N 1
ATOM 752 C CA . GLU A 1 96 ? -7.731 5.869 -10.727 1.00 86.56 96 GLU A CA 1
ATOM 753 C C . GLU A 1 96 ? -7.805 5.270 -9.331 1.00 86.56 96 GLU A C 1
ATOM 755 O O . GLU A 1 96 ? -7.361 4.142 -9.105 1.00 86.56 96 GLU A O 1
ATOM 760 N N . LYS A 1 97 ? -8.376 6.016 -8.388 1.00 87.25 97 LYS A N 1
ATOM 761 C CA . LYS A 1 97 ? -8.480 5.583 -6.989 1.00 87.25 97 LYS A CA 1
ATOM 762 C C . LYS A 1 97 ? -9.153 4.209 -6.832 1.00 87.25 97 LYS A C 1
ATOM 764 O O . LYS A 1 97 ? -8.797 3.457 -5.934 1.00 87.25 97 LYS A O 1
ATOM 769 N N . ASP A 1 98 ? -10.086 3.861 -7.720 1.00 88.12 98 ASP A N 1
ATOM 770 C CA . ASP A 1 98 ? -10.884 2.631 -7.627 1.00 88.12 98 ASP A CA 1
ATOM 771 C C . ASP A 1 98 ? -10.080 1.372 -7.996 1.00 88.12 98 ASP A C 1
ATOM 773 O O . ASP A 1 98 ? -10.476 0.257 -7.658 1.00 88.12 98 ASP A O 1
ATOM 777 N N . LYS A 1 99 ? -8.913 1.545 -8.632 1.00 89.75 99 LYS A N 1
ATOM 778 C CA . LYS A 1 99 ? -7.946 0.471 -8.907 1.00 89.75 99 LYS A CA 1
ATOM 779 C C . LYS A 1 99 ? -7.048 0.156 -7.708 1.00 89.75 99 LYS A C 1
ATOM 781 O O . LYS A 1 99 ? -6.302 -0.826 -7.750 1.00 8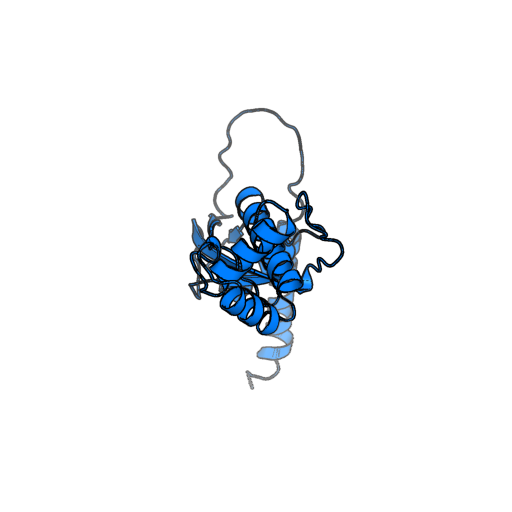9.75 99 LYS A O 1
ATOM 786 N N . VAL A 1 100 ? -7.108 0.961 -6.643 1.00 92.38 100 VAL A N 1
ATOM 787 C CA . VAL A 1 100 ? -6.385 0.710 -5.394 1.00 92.38 100 VAL A CA 1
ATOM 788 C C . VAL A 1 100 ? -7.142 -0.320 -4.559 1.00 92.38 100 VAL A C 1
ATOM 790 O O . VAL A 1 100 ? -8.333 -0.185 -4.278 1.00 92.38 100 VAL A O 1
ATOM 793 N N . SER A 1 101 ? -6.433 -1.343 -4.098 1.00 93.19 101 SER A N 1
ATOM 794 C CA . SER A 1 101 ? -6.960 -2.316 -3.144 1.00 93.19 101 SER A CA 1
ATOM 795 C C . SER A 1 101 ? -5.958 -2.607 -2.033 1.00 93.19 101 SER A C 1
ATOM 797 O O . SER A 1 101 ? -4.768 -2.316 -2.146 1.00 93.19 101 SER A O 1
ATOM 799 N N . PHE A 1 102 ? -6.453 -3.163 -0.928 1.00 93.81 102 PHE A N 1
ATOM 800 C CA . PHE A 1 102 ? -5.652 -3.445 0.258 1.00 93.81 102 PHE A CA 1
ATOM 801 C C . PHE A 1 102 ? -5.726 -4.926 0.596 1.00 93.81 102 PHE A C 1
ATOM 803 O O . PHE A 1 102 ? -6.799 -5.533 0.582 1.00 93.81 102 PHE A O 1
ATOM 810 N N . VAL A 1 103 ? -4.582 -5.498 0.947 1.00 93.06 103 VAL A N 1
ATOM 811 C CA . VAL A 1 103 ? -4.479 -6.845 1.499 1.00 93.06 103 VAL A CA 1
ATOM 812 C C . VAL A 1 103 ? -3.983 -6.737 2.930 1.00 93.06 103 VAL A C 1
ATOM 814 O O . VAL A 1 103 ? -2.963 -6.105 3.197 1.00 93.06 103 VAL A O 1
ATOM 817 N N . LEU A 1 104 ? -4.736 -7.354 3.838 1.00 92.75 104 LEU A N 1
ATOM 818 C CA . LEU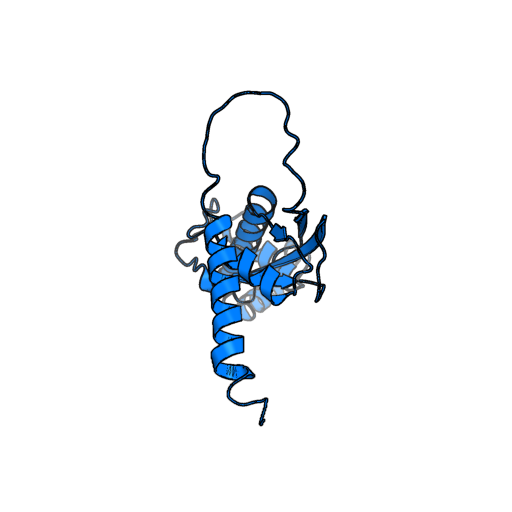 A 1 104 ? -4.418 -7.439 5.259 1.00 92.75 104 LEU A CA 1
ATOM 819 C C . LEU A 1 104 ? -4.156 -8.901 5.630 1.00 92.75 104 LEU A C 1
ATOM 821 O O . LEU A 1 104 ? -4.873 -9.794 5.161 1.00 92.75 104 LEU A O 1
ATOM 825 N N . ASN A 1 105 ? -3.163 -9.120 6.493 1.00 82.56 105 ASN A N 1
ATOM 826 C CA . ASN A 1 105 ? -2.697 -10.455 6.899 1.00 82.56 105 ASN A CA 1
ATOM 827 C C . ASN A 1 105 ? -3.499 -11.071 8.059 1.00 82.56 105 ASN A C 1
ATOM 829 O O . ASN A 1 105 ? -3.219 -12.192 8.471 1.00 82.56 105 ASN A O 1
ATOM 833 N N . GLN A 1 106 ? -4.474 -10.342 8.602 1.00 85.81 106 GLN A N 1
ATOM 834 C CA . GLN A 1 106 ? -5.317 -10.769 9.719 1.00 85.81 106 GLN A CA 1
ATOM 835 C C . GLN A 1 106 ? -6.791 -10.501 9.390 1.00 85.81 106 GLN A C 1
ATOM 837 O O . GLN A 1 106 ? -7.107 -9.659 8.542 1.00 85.81 106 GLN A O 1
ATOM 842 N N . SER A 1 107 ? -7.682 -11.258 10.030 1.00 85.75 107 SER A N 1
ATOM 843 C CA . SER A 1 107 ? -9.136 -11.176 9.848 1.00 85.75 107 SER A CA 1
ATOM 844 C C . SER A 1 107 ? -9.820 -10.243 10.849 1.00 85.75 107 SER A C 1
ATOM 846 O O . SER A 1 107 ? -10.871 -9.690 10.540 1.00 85.75 107 SER A O 1
ATOM 848 N N . GLU A 1 108 ? -9.224 -10.056 12.026 1.00 89.31 108 GLU A N 1
ATOM 849 C CA . GLU A 1 108 ? -9.756 -9.244 13.119 1.00 89.31 108 GLU A CA 1
ATOM 850 C C . GLU A 1 108 ? -8.642 -8.426 13.770 1.00 89.31 108 GLU A C 1
ATOM 852 O O . GLU A 1 108 ? -7.501 -8.884 13.866 1.00 89.31 108 GLU A O 1
ATOM 857 N N . PHE A 1 109 ? -8.992 -7.228 14.235 1.00 90.88 109 PHE A N 1
ATOM 858 C CA . PHE A 1 109 ? -8.066 -6.265 14.816 1.00 90.88 109 PHE A CA 1
ATOM 859 C C . PHE A 1 109 ? -8.696 -5.570 16.016 1.00 90.88 109 PHE A C 1
ATOM 861 O O . PHE A 1 109 ? -9.792 -5.026 15.926 1.00 90.88 109 PHE A O 1
ATOM 868 N N . LYS A 1 110 ? -8.003 -5.534 17.145 1.00 89.62 110 LYS A N 1
ATOM 869 C CA . LYS A 1 110 ? -8.439 -4.831 18.353 1.00 89.62 110 LYS A CA 1
ATOM 870 C C . LYS A 1 110 ? -7.937 -3.382 18.348 1.00 89.62 110 LYS A C 1
ATOM 872 O O . LYS A 1 110 ? -6.958 -3.060 17.672 1.00 89.62 110 LYS A O 1
ATOM 877 N N . PRO A 1 111 ? -8.567 -2.480 19.120 1.00 87.75 111 PRO A N 1
ATOM 878 C CA . PRO A 1 111 ? -7.976 -1.174 19.393 1.00 87.75 111 PRO A CA 1
ATOM 879 C C . PRO A 1 111 ? -6.532 -1.322 19.900 1.00 87.75 111 PRO A C 1
ATOM 881 O O . PRO A 1 111 ? -6.245 -2.208 20.703 1.00 87.75 111 PRO A O 1
ATOM 884 N N . ASN A 1 112 ? -5.637 -0.444 19.441 1.00 87.62 112 ASN A N 1
ATOM 885 C CA . ASN A 1 112 ? -4.183 -0.454 19.667 1.00 87.62 112 ASN A CA 1
ATOM 886 C C . ASN A 1 112 ? -3.373 -1.507 18.894 1.00 87.62 112 ASN A C 1
ATOM 888 O O . ASN A 1 112 ? -2.137 -1.441 18.942 1.00 87.62 112 ASN A O 1
ATOM 892 N N . ASP A 1 113 ? -4.016 -2.401 18.135 1.00 90.81 113 ASP A N 1
ATOM 893 C CA . ASP A 1 113 ? -3.307 -3.354 17.281 1.00 90.81 113 ASP A CA 1
ATOM 894 C C . ASP A 1 113 ? -2.547 -2.659 16.147 1.00 90.81 113 ASP A C 1
ATOM 896 O O . ASP A 1 113 ? -2.861 -1.552 15.695 1.00 90.81 113 ASP A O 1
ATOM 900 N N . LYS A 1 114 ? -1.520 -3.360 15.670 1.00 91.56 114 LYS A N 1
ATOM 901 C CA . LYS A 1 114 ? -0.730 -2.999 14.498 1.00 91.56 114 LYS A CA 1
ATOM 902 C C . LYS A 1 114 ? -1.234 -3.790 13.297 1.00 91.56 114 LYS A C 1
ATOM 904 O O . LYS A 1 114 ? -1.095 -5.007 13.252 1.00 91.56 114 LYS A O 1
ATOM 909 N N . VAL A 1 115 ? -1.776 -3.089 12.312 1.00 90.88 115 VAL A N 1
ATOM 910 C CA . VAL A 1 115 ? -2.280 -3.662 11.064 1.00 90.88 115 VAL A CA 1
ATOM 911 C C . VAL A 1 115 ? -1.152 -3.711 10.051 1.00 90.88 115 VAL A C 1
ATOM 913 O O . VAL A 1 115 ? -0.614 -2.667 9.688 1.00 90.88 115 VAL A O 1
ATOM 916 N N . ASN A 1 116 ? -0.827 -4.906 9.563 1.00 93.75 116 ASN A N 1
ATOM 917 C CA . ASN A 1 116 ? 0.055 -5.072 8.414 1.00 93.75 116 ASN A CA 1
ATOM 918 C C . ASN A 1 116 ? -0.763 -4.948 7.115 1.00 93.75 116 ASN A C 1
ATOM 920 O O . ASN A 1 116 ? -1.676 -5.744 6.873 1.00 93.75 116 ASN A O 1
ATOM 924 N N . ILE A 1 117 ? -0.447 -3.925 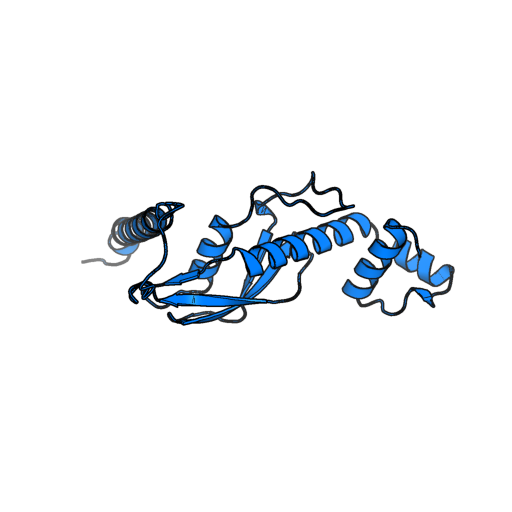6.323 1.00 93.25 117 ILE A N 1
ATOM 925 C CA . ILE A 1 117 ? -1.180 -3.495 5.135 1.00 93.25 117 ILE A CA 1
ATOM 926 C C . ILE A 1 117 ? -0.270 -3.617 3.925 1.00 93.25 117 ILE A C 1
ATOM 928 O O . ILE A 1 117 ? 0.845 -3.102 3.904 1.00 93.25 117 ILE A O 1
ATOM 932 N N . THR A 1 118 ? -0.790 -4.245 2.882 1.00 93.31 118 THR A N 1
ATOM 933 C CA . THR A 1 118 ? -0.181 -4.272 1.558 1.00 93.31 118 THR A CA 1
ATOM 934 C C . THR A 1 118 ? -1.100 -3.551 0.582 1.00 93.31 118 THR A C 1
ATOM 936 O O . THR A 1 118 ? -2.275 -3.904 0.463 1.00 93.31 118 THR A O 1
ATOM 939 N N . VAL A 1 119 ? -0.578 -2.540 -0.111 1.00 92.94 119 VAL A N 1
ATOM 940 C CA . VAL A 1 119 ? -1.317 -1.806 -1.146 1.00 92.94 119 VAL A CA 1
ATOM 941 C C . VAL A 1 119 ? -1.117 -2.485 -2.490 1.00 92.94 119 VAL A C 1
ATOM 943 O O . VAL A 1 119 ? -0.009 -2.887 -2.843 1.00 92.94 119 VAL A O 1
ATOM 946 N N . LYS A 1 120 ? -2.202 -2.584 -3.249 1.00 92.44 120 LYS A N 1
ATOM 947 C CA . LYS A 1 120 ? -2.205 -3.037 -4.632 1.00 92.44 120 LYS A CA 1
ATOM 948 C C . LYS A 1 120 ? -2.796 -1.968 -5.530 1.00 92.44 120 LYS A C 1
ATOM 950 O O . LYS A 1 120 ? -3.740 -1.287 -5.137 1.00 92.44 120 LYS A O 1
ATOM 955 N N . TYR A 1 121 ? -2.267 -1.876 -6.740 1.00 89.00 121 TYR A N 1
ATOM 956 C CA . TYR A 1 121 ? -2.835 -1.085 -7.822 1.00 89.00 121 TYR A CA 1
ATOM 957 C C . TYR A 1 121 ? -2.861 -1.959 -9.077 1.00 89.00 121 TYR A C 1
ATOM 959 O O . TYR A 1 121 ? -1.813 -2.430 -9.522 1.00 89.00 121 TYR A O 1
ATOM 967 N N . ASN A 1 122 ? -4.058 -2.245 -9.601 1.00 86.50 122 ASN A N 1
ATOM 968 C CA . ASN A 1 122 ? -4.273 -3.320 -10.581 1.00 86.50 122 ASN A CA 1
ATOM 969 C C . ASN A 1 122 ? -3.627 -4.645 -10.114 1.00 86.50 122 ASN A C 1
ATOM 971 O O . ASN A 1 122 ? -3.977 -5.178 -9.061 1.00 86.50 122 ASN A O 1
ATOM 975 N N . ASN A 1 123 ? -2.665 -5.158 -10.889 1.00 79.94 123 ASN A N 1
ATOM 976 C CA . ASN A 1 123 ? -1.935 -6.393 -10.609 1.00 79.94 123 ASN A CA 1
ATOM 977 C C . ASN A 1 123 ? -0.616 -6.152 -9.856 1.00 79.94 123 ASN A C 1
ATOM 979 O O . ASN A 1 123 ? 0.033 -7.114 -9.445 1.00 79.94 123 ASN A O 1
ATOM 983 N N . ALA A 1 124 ? -0.209 -4.895 -9.667 1.00 80.50 124 ALA A N 1
ATOM 984 C CA . ALA A 1 124 ? 1.016 -4.558 -8.963 1.00 80.50 124 ALA A CA 1
ATOM 985 C C . ALA A 1 124 ? 0.782 -4.466 -7.451 1.00 80.50 124 ALA A C 1
ATOM 987 O O . ALA A 1 124 ? -0.298 -4.104 -6.982 1.00 80.50 124 ALA A O 1
ATOM 988 N N . THR A 1 125 ? 1.812 -4.807 -6.682 1.00 85.50 125 THR A N 1
ATOM 989 C CA . THR A 1 125 ? 1.773 -4.858 -5.218 1.00 85.50 125 THR A CA 1
ATOM 990 C C . THR A 1 125 ? 2.970 -4.097 -4.661 1.00 85.50 125 THR A C 1
ATOM 992 O O . THR A 1 125 ? 4.080 -4.265 -5.157 1.00 85.50 125 THR A O 1
ATOM 995 N N . ALA A 1 126 ? 2.740 -3.263 -3.651 1.00 86.81 126 ALA A N 1
ATOM 996 C CA . ALA A 1 126 ? 3.790 -2.544 -2.940 1.00 86.81 126 ALA A CA 1
ATOM 997 C C . ALA A 1 126 ? 4.324 -3.345 -1.747 1.00 86.81 126 ALA A C 1
ATOM 999 O O . ALA A 1 126 ? 3.679 -4.282 -1.271 1.00 86.81 126 ALA A O 1
ATOM 1000 N N . ASP A 1 127 ? 5.465 -2.916 -1.211 1.00 83.62 127 ASP A N 1
ATOM 1001 C CA . ASP A 1 127 ? 5.962 -3.432 0.060 1.00 83.62 127 ASP A CA 1
ATOM 1002 C C . ASP A 1 127 ? 4.960 -3.167 1.188 1.00 83.62 127 ASP A C 1
ATOM 1004 O O . ASP A 1 127 ? 4.348 -2.098 1.298 1.00 83.62 127 ASP A O 1
ATOM 1008 N N . SER A 1 128 ? 4.813 -4.162 2.057 1.00 89.75 128 SER A N 1
ATOM 1009 C CA . SER A 1 128 ? 3.902 -4.081 3.186 1.00 89.75 128 SER A CA 1
ATOM 1010 C C . SER A 1 128 ? 4.379 -3.062 4.224 1.00 89.75 128 SER A C 1
ATOM 1012 O O . SER A 1 128 ? 5.573 -2.968 4.511 1.00 89.75 128 SER A O 1
ATOM 1014 N N . PHE A 1 129 ? 3.450 -2.350 4.850 1.00 90.12 129 PHE A N 1
ATOM 1015 C CA . PHE A 1 129 ? 3.728 -1.413 5.935 1.00 90.12 129 PHE A CA 1
ATOM 1016 C C . PHE A 1 129 ? 2.761 -1.619 7.094 1.00 90.12 129 PHE A C 1
ATOM 1018 O O . PHE A 1 129 ? 1.804 -2.383 7.007 1.00 90.12 129 PHE A O 1
ATOM 1025 N N . THR A 1 130 ? 3.028 -0.959 8.218 1.00 92.56 130 THR A N 1
ATOM 1026 C CA . THR A 1 130 ? 2.216 -1.107 9.426 1.00 92.56 130 THR A CA 1
ATOM 1027 C C . THR A 1 130 ? 1.563 0.208 9.820 1.00 92.56 130 THR A C 1
ATOM 1029 O O . THR A 1 130 ? 2.250 1.220 9.927 1.00 92.56 130 THR A O 1
ATOM 1032 N N . LEU A 1 131 ? 0.259 0.175 10.100 1.00 91.06 131 LEU A N 1
ATOM 1033 C CA . LEU A 1 131 ? -0.467 1.262 10.763 1.00 91.06 131 LEU A CA 1
ATOM 1034 C C . LEU A 1 131 ? -1.003 0.793 12.111 1.00 91.06 131 LEU A C 1
ATOM 1036 O O . LEU A 1 131 ? -1.448 -0.341 12.248 1.00 91.06 131 LEU A O 1
ATOM 1040 N N . GLN A 1 132 ? -0.977 1.669 13.112 1.00 91.25 132 GLN A N 1
ATOM 1041 C CA . GLN A 1 132 ? -1.578 1.385 14.413 1.00 91.25 132 GLN A CA 1
ATOM 1042 C C . GLN A 1 132 ? -3.035 1.856 14.445 1.00 91.25 132 GLN A C 1
ATOM 1044 O O . GLN A 1 132 ? -3.327 2.992 14.063 1.00 91.25 132 GLN A O 1
ATOM 1049 N N . ILE A 1 133 ? -3.935 1.010 14.946 1.00 87.94 133 ILE A N 1
ATOM 1050 C CA . ILE A 1 133 ? -5.321 1.387 15.226 1.00 87.94 133 ILE A CA 1
ATOM 1051 C C . ILE A 1 133 ? -5.341 2.189 16.517 1.00 87.94 133 ILE A C 1
ATOM 1053 O O . ILE A 1 133 ? -5.093 1.649 17.591 1.00 87.94 133 ILE A O 1
ATOM 1057 N N . LYS A 1 134 ? -5.658 3.477 16.439 1.00 88.00 134 LYS A N 1
ATOM 1058 C CA . LYS A 1 134 ? -5.822 4.289 17.643 1.00 88.00 134 LYS A CA 1
ATOM 1059 C C . LYS A 1 134 ? -7.118 3.919 18.353 1.00 88.00 134 LYS A C 1
ATOM 1061 O O . LYS A 1 134 ? -8.186 3.925 17.736 1.00 88.00 134 LYS A O 1
ATOM 1066 N N . ASP A 1 135 ? -7.025 3.637 19.648 1.00 83.19 135 ASP A N 1
ATOM 1067 C CA . ASP A 1 135 ? -8.208 3.498 20.488 1.00 83.19 135 ASP A CA 1
ATOM 1068 C C . ASP A 1 135 ? -8.871 4.864 20.686 1.00 83.19 135 ASP A C 1
ATOM 1070 O O . ASP A 1 135 ? -8.343 5.757 21.351 1.00 83.19 135 ASP A O 1
ATOM 1074 N N . SER A 1 136 ? -10.050 5.011 20.097 1.00 71.25 136 SER A N 1
ATOM 1075 C CA . SER A 1 136 ? -10.839 6.245 20.135 1.00 71.25 136 SER A CA 1
ATOM 1076 C C . SER A 1 136 ? -11.512 6.516 21.488 1.00 71.25 136 SER A C 1
ATOM 1078 O O . SER A 1 136 ? -12.056 7.602 21.678 1.00 71.25 136 SER A O 1
ATOM 1080 N N . LYS A 1 137 ? -11.443 5.579 22.449 1.00 66.50 137 LYS A N 1
ATOM 1081 C CA . LYS A 1 137 ? -11.853 5.805 23.847 1.00 66.50 137 LYS A CA 1
ATOM 1082 C C . LYS A 1 137 ? -10.780 6.496 24.684 1.00 66.50 137 LYS A C 1
ATOM 1084 O O . LYS A 1 137 ? -11.085 6.974 25.774 1.00 66.50 137 LYS A O 1
ATOM 1089 N N . THR A 1 138 ? -9.541 6.555 24.203 1.00 50.72 138 THR A N 1
ATOM 1090 C CA . THR A 1 138 ? -8.453 7.211 24.934 1.00 50.72 138 THR A CA 1
ATOM 1091 C C . THR A 1 138 ? -8.506 8.713 24.646 1.00 50.72 138 THR A C 1
ATOM 1093 O O . THR A 1 138 ? -8.361 9.097 23.484 1.00 50.72 138 THR A O 1
ATOM 1096 N N . PRO A 1 139 ? -8.710 9.589 25.652 1.00 46.31 139 PRO A N 1
ATOM 1097 C CA . PRO A 1 139 ? -8.583 11.026 25.451 1.00 46.31 139 PRO A CA 1
ATOM 1098 C C . PRO A 1 139 ? -7.180 11.330 24.929 1.00 46.31 139 PRO A C 1
ATOM 1100 O O . PRO A 1 139 ? -6.195 10.810 25.458 1.00 46.31 139 PRO A O 1
ATOM 1103 N N . ASP A 1 140 ? -7.091 12.163 23.894 1.00 46.38 140 ASP A N 1
ATOM 1104 C CA . ASP A 1 140 ? -5.820 12.602 23.324 1.00 46.38 140 ASP A CA 1
ATOM 1105 C C . ASP A 1 140 ? -5.107 13.453 24.390 1.00 46.38 140 ASP A C 1
ATOM 1107 O O . ASP A 1 140 ? -5.358 14.649 24.545 1.00 46.38 140 ASP A O 1
ATOM 1111 N N . ASN A 1 141 ? -4.272 12.818 25.215 1.00 44.25 141 ASN A N 1
ATOM 1112 C CA . ASN A 1 141 ? -3.493 13.474 26.261 1.00 44.25 141 ASN A CA 1
ATOM 1113 C C . ASN A 1 141 ? -2.341 14.260 25.613 1.00 44.25 141 ASN A C 1
ATOM 1115 O O . ASN A 1 141 ? -1.165 13.941 25.772 1.00 44.25 141 ASN A O 1
ATOM 1119 N N . LYS A 1 142 ? -2.677 15.320 24.876 1.00 41.62 142 LYS A N 1
ATOM 1120 C CA . LYS A 1 142 ? -1.743 16.390 24.532 1.00 41.62 142 LYS A CA 1
ATOM 1121 C C . LYS A 1 142 ? -2.063 17.609 25.376 1.00 41.62 142 LYS A C 1
ATOM 1123 O O . LYS A 1 142 ? -2.826 18.495 25.005 1.00 41.62 142 LYS A O 1
ATOM 1128 N N . LYS A 1 143 ? -1.447 17.624 26.554 1.00 44.72 143 LYS A N 1
ATOM 1129 C CA . LYS A 1 143 ? -1.352 18.797 27.410 1.00 44.72 143 LYS A CA 1
ATOM 1130 C C . LYS A 1 143 ? -0.258 19.707 26.840 1.00 44.72 143 LYS A C 1
ATOM 1132 O O . LYS A 1 143 ? 0.916 19.366 26.924 1.00 44.72 143 LYS A O 1
ATOM 1137 N N . GLY A 1 144 ? -0.668 20.856 26.306 1.00 40.09 144 GLY A N 1
ATOM 1138 C CA . GLY A 1 144 ? 0.189 22.027 26.099 1.00 40.09 144 GLY A CA 1
ATOM 1139 C C . GLY A 1 144 ? 0.723 22.220 24.679 1.00 40.09 144 GLY A C 1
ATOM 1140 O O . GLY A 1 144 ? 1.495 21.405 24.185 1.00 40.09 144 GLY A O 1
ATOM 1141 N N . GLY A 1 145 ? 0.365 23.356 24.074 1.00 37.41 145 GLY A N 1
ATOM 1142 C CA . GLY A 1 145 ? 1.099 23.937 22.948 1.00 37.41 145 GLY A CA 1
ATOM 1143 C C . GLY A 1 145 ? 0.244 24.245 21.724 1.00 37.41 145 GLY A C 1
ATOM 1144 O O . GLY A 1 145 ? 0.190 23.448 20.798 1.00 37.41 145 GLY A O 1
ATOM 1145 N N . ASP A 1 146 ? -0.371 25.424 21.749 1.00 34.47 146 ASP A N 1
ATOM 1146 C CA . ASP A 1 146 ? -0.788 26.253 20.616 1.00 34.47 146 ASP A CA 1
ATOM 1147 C C . ASP A 1 146 ? -1.773 25.711 19.567 1.00 34.47 146 ASP A C 1
ATOM 1149 O O . ASP A 1 146 ? -1.459 25.023 18.598 1.00 34.47 146 ASP A O 1
ATOM 1153 N N . SER A 1 147 ? -3.000 26.215 19.727 1.00 46.97 147 SER A N 1
ATOM 1154 C CA . SER A 1 147 ? -4.017 26.420 18.703 1.00 46.97 147 SER A CA 1
ATOM 1155 C C . SER A 1 147 ? -3.445 26.822 17.344 1.00 46.97 147 SER A C 1
ATOM 1157 O O . SER A 1 147 ? -2.995 27.955 17.173 1.00 46.97 147 SER A O 1
ATOM 1159 N N . LYS A 1 148 ? -3.612 25.943 16.352 1.00 38.06 148 LYS A N 1
ATOM 1160 C CA . LYS A 1 148 ? -4.014 26.261 14.970 1.00 38.06 148 LYS A CA 1
ATOM 1161 C C . LYS A 1 148 ? -4.262 24.953 14.209 1.00 38.06 148 LYS A C 1
ATOM 1163 O O . LYS A 1 148 ? -3.466 24.030 14.295 1.00 38.06 148 LYS A O 1
ATOM 1168 N N . LEU A 1 149 ? -5.332 24.944 13.409 1.00 36.75 149 LEU A N 1
ATOM 1169 C CA . LEU A 1 149 ? -5.734 23.930 12.414 1.00 36.75 149 LEU A CA 1
ATOM 1170 C C . LEU A 1 149 ? -6.755 22.890 12.893 1.00 36.75 149 LEU A C 1
ATOM 1172 O O . LEU A 1 149 ? -6.493 21.727 13.182 1.00 36.75 149 LEU A O 1
ATOM 1176 N N . TRP A 1 150 ? -7.985 23.379 12.914 1.00 37.44 150 TRP A N 1
ATOM 1177 C CA . TRP A 1 150 ? -9.221 22.677 13.182 1.00 37.44 150 TRP A CA 1
ATOM 1178 C C . TRP A 1 150 ? -9.572 21.865 11.930 1.00 37.44 150 TRP A C 1
ATOM 1180 O O . TRP A 1 150 ? -10.159 22.381 10.988 1.00 37.44 150 TRP A O 1
ATOM 1190 N N . ILE A 1 151 ? -9.180 20.591 11.904 1.00 43.59 151 ILE A N 1
ATOM 1191 C CA . ILE A 1 151 ? -9.789 19.573 11.032 1.00 43.59 151 ILE A CA 1
ATOM 1192 C C . ILE A 1 151 ? -10.085 18.351 11.908 1.00 43.59 151 ILE A C 1
ATOM 1194 O O . ILE A 1 151 ? -9.575 17.250 11.719 1.00 43.59 151 ILE A O 1
ATOM 1198 N N . ILE A 1 152 ? -10.898 18.578 12.937 1.00 41.84 152 ILE A N 1
ATOM 1199 C CA . ILE A 1 152 ? -11.553 17.532 13.722 1.00 41.84 152 ILE A CA 1
ATOM 1200 C C . ILE A 1 152 ? -13.025 17.620 13.323 1.00 41.84 152 ILE A C 1
ATOM 1202 O O . ILE A 1 152 ? -13.802 18.324 13.955 1.00 41.84 152 ILE A O 1
ATOM 1206 N N . GLY A 1 153 ? -13.387 17.024 12.185 1.00 36.38 153 GLY A N 1
ATOM 1207 C CA . GLY A 1 153 ? -14.740 17.212 11.644 1.00 36.38 153 GLY A CA 1
ATOM 1208 C C . GLY A 1 153 ? -15.249 16.183 10.639 1.00 36.38 153 GLY A C 1
ATOM 1209 O O . GLY A 1 153 ? -16.404 16.279 10.252 1.00 36.38 153 GLY A O 1
ATOM 1210 N N . VAL A 1 154 ? -14.450 15.190 10.226 1.00 36.91 154 VAL A N 1
ATOM 1211 C CA . VAL A 1 154 ? -14.899 14.203 9.214 1.00 36.91 154 VAL A CA 1
ATOM 1212 C C . VAL A 1 154 ? -15.000 12.773 9.768 1.00 36.91 154 VAL A C 1
ATOM 1214 O O . VAL A 1 154 ? -15.807 11.984 9.289 1.00 36.91 154 VAL A O 1
ATOM 1217 N N . VAL A 1 155 ? -14.283 12.436 10.848 1.00 41.47 155 VAL A N 1
ATOM 1218 C CA . VAL A 1 155 ? -14.253 11.054 11.380 1.00 41.47 155 VAL A CA 1
ATOM 1219 C C . VAL A 1 155 ? -15.525 10.680 12.160 1.00 41.47 155 VAL A C 1
ATOM 1221 O O . VAL A 1 155 ? -15.935 9.522 12.153 1.00 41.47 155 VAL A O 1
ATOM 1224 N N . VAL A 1 156 ? -16.216 11.649 12.772 1.00 39.09 156 VAL A N 1
ATOM 1225 C CA . VAL A 1 156 ? -17.438 11.377 13.559 1.00 39.09 156 VAL A CA 1
ATOM 1226 C C . VAL A 1 156 ? -18.661 11.121 12.660 1.00 39.09 156 VAL A C 1
ATOM 1228 O O . VAL A 1 156 ? -19.548 10.356 13.031 1.00 39.09 156 VAL A O 1
ATOM 1231 N N . GLY A 1 157 ? -18.696 11.688 11.448 1.00 32.53 157 GLY A N 1
ATOM 1232 C CA . GLY A 1 157 ? -19.824 11.521 10.521 1.00 32.53 157 GLY A CA 1
ATOM 1233 C C . GLY A 1 157 ? -19.890 10.137 9.867 1.00 32.53 157 GLY A C 1
ATOM 1234 O O . GLY A 1 157 ? -20.975 9.577 9.717 1.00 32.53 157 GLY A O 1
ATOM 1235 N N . VAL A 1 158 ? -18.737 9.549 9.525 1.00 44.00 158 VAL A N 1
ATOM 1236 C CA . VAL A 1 158 ? -18.684 8.254 8.821 1.00 44.00 158 VAL A CA 1
ATOM 1237 C C . VAL A 1 158 ? -19.013 7.085 9.761 1.00 44.00 158 VAL A C 1
ATOM 1239 O O . VAL A 1 158 ? -19.732 6.173 9.361 1.00 44.00 158 VAL A O 1
ATOM 1242 N N . LEU A 1 159 ? -18.592 7.136 11.033 1.00 41.69 159 LEU A N 1
ATOM 1243 C CA . LEU A 1 159 ? -18.935 6.100 12.022 1.00 41.69 159 LEU A CA 1
ATOM 1244 C C . LEU A 1 159 ? -20.410 6.152 12.449 1.00 41.69 159 LEU A C 1
ATOM 1246 O O . LEU A 1 159 ? -21.041 5.102 12.571 1.00 41.69 159 LEU A O 1
ATOM 1250 N N . ALA A 1 160 ? -20.993 7.347 12.609 1.00 44.16 160 ALA A N 1
ATOM 1251 C CA . ALA A 1 160 ? -22.429 7.474 12.869 1.00 44.16 160 ALA A CA 1
ATOM 1252 C C . ALA A 1 160 ? -23.268 6.994 11.668 1.00 44.16 160 ALA A C 1
ATOM 1254 O O . ALA A 1 160 ? -24.271 6.308 11.859 1.00 44.16 160 ALA A O 1
ATOM 1255 N N . GLY A 1 161 ? -22.828 7.281 10.435 1.00 45.59 161 GLY A N 1
ATOM 1256 C CA . GLY A 1 161 ? -23.481 6.823 9.205 1.00 45.59 161 GLY A CA 1
ATOM 1257 C C . GLY A 1 161 ? -23.420 5.306 8.995 1.00 45.59 161 GLY A C 1
ATOM 1258 O O . GLY A 1 161 ? -24.440 4.698 8.675 1.00 45.59 161 GLY A O 1
ATOM 1259 N N . LEU A 1 162 ? -22.265 4.672 9.232 1.00 47.94 162 LEU A N 1
ATOM 1260 C CA . LEU A 1 162 ? -22.107 3.215 9.109 1.00 47.94 162 LEU A CA 1
ATOM 1261 C C . LEU A 1 162 ? -22.821 2.451 10.237 1.00 47.94 162 LEU A C 1
ATOM 1263 O O . LEU A 1 162 ? -23.440 1.420 9.975 1.00 47.94 162 LEU A O 1
ATOM 1267 N N . GLY A 1 163 ? -22.827 2.980 11.466 1.00 51.22 163 GLY A N 1
ATOM 1268 C CA . GLY A 1 163 ? -23.607 2.416 12.574 1.00 51.22 163 GLY A CA 1
ATOM 1269 C C . GLY A 1 163 ? -25.121 2.482 12.333 1.00 51.22 163 GLY A C 1
ATOM 1270 O O . GLY A 1 163 ? -25.834 1.512 12.599 1.00 51.22 163 GLY A O 1
ATOM 1271 N N . LEU A 1 164 ? -25.614 3.587 11.760 1.00 48.53 164 LEU A N 1
ATOM 1272 C CA . LEU A 1 164 ? -27.015 3.733 11.346 1.00 48.53 164 LEU A CA 1
ATOM 1273 C C . LEU A 1 164 ? -27.369 2.822 10.164 1.00 48.53 164 LEU A C 1
ATOM 1275 O O . LEU A 1 164 ? -28.421 2.185 10.196 1.00 48.53 164 LEU A O 1
ATOM 1279 N N . ALA A 1 165 ? -26.501 2.703 9.155 1.00 53.03 165 ALA A N 1
ATOM 1280 C CA . ALA A 1 165 ? -26.722 1.804 8.022 1.00 53.03 165 ALA A CA 1
ATOM 1281 C C . ALA A 1 165 ? -26.780 0.332 8.465 1.00 53.03 165 ALA A C 1
ATOM 1283 O O . ALA A 1 165 ? -27.678 -0.397 8.044 1.00 53.03 165 ALA A O 1
ATOM 1284 N N . TYR A 1 166 ? -25.897 -0.086 9.377 1.00 54.75 166 TYR A N 1
ATOM 1285 C CA . TYR A 1 166 ? -25.910 -1.433 9.951 1.00 54.75 166 TYR A CA 1
ATOM 1286 C C . TYR A 1 166 ? -27.170 -1.702 10.790 1.00 54.75 166 TYR A C 1
ATOM 1288 O O . TYR A 1 166 ? -27.807 -2.746 10.633 1.00 54.75 166 TYR A O 1
ATOM 1296 N N . LEU A 1 167 ? -27.590 -0.750 11.634 1.00 57.69 167 LEU A N 1
ATOM 1297 C CA . LEU A 1 167 ? -28.833 -0.865 12.407 1.00 57.69 167 LEU A CA 1
ATOM 1298 C C . LEU A 1 167 ? -30.075 -0.949 11.510 1.00 57.69 167 LEU A C 1
ATOM 1300 O O . LEU A 1 167 ? -30.977 -1.743 11.786 1.00 57.69 167 LEU A O 1
ATOM 1304 N N . LEU A 1 168 ? -30.119 -0.174 10.423 1.00 56.09 168 LEU A N 1
ATOM 1305 C CA . LEU A 1 168 ? -31.207 -0.226 9.446 1.00 56.09 168 LEU A CA 1
ATOM 1306 C C . LEU A 1 168 ? -31.204 -1.550 8.674 1.00 56.09 168 LEU A C 1
ATOM 1308 O O . LEU A 1 168 ? -32.258 -2.166 8.538 1.00 56.09 168 LEU A O 1
ATOM 1312 N N . PHE A 1 169 ? -30.041 -2.038 8.239 1.00 56.06 169 PHE A N 1
ATOM 1313 C CA . PHE A 1 169 ? -29.936 -3.318 7.537 1.00 56.06 169 PHE A CA 1
ATOM 1314 C C . PHE A 1 169 ? -30.354 -4.492 8.434 1.00 56.06 169 PHE A C 1
ATOM 1316 O O . PHE A 1 169 ? -31.144 -5.339 8.020 1.00 56.06 169 PHE A O 1
ATOM 1323 N N . LYS A 1 170 ? -29.932 -4.503 9.706 1.00 57.59 170 LYS A N 1
ATOM 1324 C CA . LYS A 1 170 ? -30.357 -5.520 10.679 1.00 57.59 170 LYS A CA 1
ATOM 1325 C C . LYS A 1 170 ? -31.873 -5.494 10.915 1.00 57.59 170 LYS A C 1
ATOM 1327 O O . LYS A 1 170 ? -32.518 -6.538 10.847 1.00 57.59 170 LYS A O 1
ATOM 1332 N N . LYS A 1 171 ? -32.454 -4.309 11.137 1.00 55.78 171 LYS A N 1
ATOM 1333 C CA . LYS A 1 171 ? -33.888 -4.166 11.442 1.00 55.78 171 LYS A CA 1
ATOM 1334 C C . LYS A 1 171 ? -34.793 -4.460 10.239 1.00 55.78 171 LYS A C 1
ATOM 1336 O O . LYS A 1 171 ? -35.884 -4.991 10.417 1.00 55.78 171 LYS A O 1
ATOM 1341 N N . PHE A 1 172 ? -34.375 -4.114 9.020 1.00 54.75 172 PHE A N 1
ATOM 1342 C CA . PHE A 1 172 ? -35.201 -4.303 7.820 1.00 54.75 172 PHE A CA 1
ATOM 1343 C C . PHE A 1 172 ? -34.983 -5.645 7.110 1.00 54.75 172 PHE A C 1
ATOM 1345 O O . PHE A 1 172 ? -35.923 -6.135 6.482 1.00 54.75 172 PHE A O 1
ATOM 1352 N N . VAL A 1 173 ? -33.789 -6.241 7.203 1.00 52.41 173 VAL A N 1
ATOM 1353 C CA . VAL A 1 173 ? -33.436 -7.472 6.472 1.00 52.41 173 VAL A CA 1
ATOM 1354 C C . VAL A 1 173 ? -33.390 -8.693 7.393 1.00 52.41 173 VAL A C 1
ATOM 1356 O O . VAL A 1 173 ? -33.970 -9.718 7.052 1.00 52.41 173 VAL A O 1
ATOM 1359 N N . PHE A 1 174 ? -32.766 -8.606 8.571 1.00 50.16 174 PHE A N 1
ATOM 1360 C CA . PHE A 1 174 ? -32.633 -9.764 9.468 1.00 50.16 174 PHE A CA 1
ATOM 1361 C C . PHE A 1 174 ? -33.902 -10.024 10.292 1.00 50.16 174 PHE A C 1
ATOM 1363 O O . PHE A 1 174 ? -34.443 -11.126 10.230 1.00 50.16 174 PHE A O 1
ATOM 1370 N N . ASP A 1 175 ? -34.438 -9.019 10.992 1.00 51.62 175 ASP A N 1
ATOM 1371 C CA . ASP A 1 175 ? -35.615 -9.216 11.864 1.00 51.62 175 ASP A CA 1
ATOM 1372 C C . ASP A 1 175 ? -36.908 -9.514 11.085 1.00 51.62 175 ASP A C 1
ATOM 1374 O O . ASP A 1 175 ? -37.821 -10.137 11.621 1.00 51.62 175 ASP A O 1
ATOM 1378 N N . LYS A 1 176 ? -37.005 -9.094 9.815 1.00 49.66 176 LYS A N 1
ATOM 1379 C CA . LYS A 1 176 ? -38.206 -9.316 8.992 1.00 49.66 176 LYS A CA 1
ATOM 1380 C C . LYS A 1 176 ? -38.230 -10.682 8.295 1.00 49.66 176 LYS A C 1
ATOM 1382 O O . LYS A 1 176 ? -39.314 -11.157 7.970 1.00 49.66 176 LYS A O 1
ATOM 1387 N N . TYR A 1 177 ? -37.068 -11.294 8.046 1.00 50.09 177 TYR A N 1
ATOM 1388 C CA . TYR A 1 177 ? -36.965 -12.513 7.231 1.00 50.09 177 TYR A CA 1
ATOM 1389 C C . TYR A 1 177 ? -36.369 -13.726 7.958 1.00 50.09 177 TYR A C 1
ATOM 1391 O O . TYR A 1 177 ? -36.606 -14.843 7.508 1.00 50.09 177 TYR A O 1
ATOM 1399 N N . PHE A 1 178 ? -35.636 -13.545 9.064 1.00 50.31 178 PHE A N 1
ATOM 1400 C CA . PHE A 1 178 ? -34.943 -14.648 9.752 1.00 50.31 178 PHE A CA 1
ATOM 1401 C C . PHE A 1 178 ? -35.450 -14.969 11.163 1.00 50.31 178 PHE A C 1
ATOM 1403 O O . PHE A 1 178 ? -35.050 -15.986 11.724 1.00 50.31 178 PHE A O 1
ATOM 1410 N N . LEU A 1 179 ? -36.363 -14.170 11.717 1.00 44.59 179 LEU A N 1
ATOM 1411 C CA . LEU A 1 179 ? -37.096 -14.510 12.938 1.00 44.59 179 LEU A CA 1
ATOM 1412 C C . LEU A 1 179 ? -38.594 -14.616 12.618 1.00 44.59 179 LEU A C 1
ATOM 1414 O O . LEU A 1 179 ? -39.288 -13.597 12.617 1.00 44.59 179 LEU A O 1
ATOM 1418 N N . PRO A 1 180 ? -39.133 -15.818 12.345 1.00 44.12 180 PRO A N 1
ATOM 1419 C CA . PRO A 1 180 ? -40.555 -16.026 12.548 1.00 44.12 180 PRO A CA 1
ATOM 1420 C C . PRO A 1 180 ? -40.831 -15.918 14.056 1.00 44.12 180 PRO A C 1
ATOM 1422 O O . PRO A 1 180 ? -40.057 -16.418 14.874 1.00 44.12 180 PRO A O 1
ATOM 1425 N N . LYS A 1 181 ? -41.907 -15.209 14.406 1.00 49.06 181 LYS A N 1
ATOM 1426 C CA . LYS A 1 181 ? -42.514 -15.273 15.741 1.00 49.06 181 LYS A CA 1
ATOM 1427 C C . LYS A 1 181 ? -42.802 -16.714 16.147 1.00 49.06 181 LYS A C 1
ATOM 1429 O O . LYS A 1 181 ? -43.236 -17.479 15.257 1.00 49.06 181 LYS A O 1
#

pLDDT: mean 72.53, std 17.78, range [32.53, 93.81]

Organism: Spiroplasma citri (NCBI:txid2133)

Foldseek 3Di:
DPDPVVVLLQVLCVQVVNPPCVPDDPVRVVVSVVVPPCSLVLSLQQVVQAQQVVCCVPPNAAADQFKDFPVRRFVSSLVVRDCFTDDPPHDCVVPDSVQKGWDWPDGMDGQQDWTWIWIGGNPHIYDIDIDTHHNPPDPPPPDDDDDDDDPPPDPVVVVVVVVVVVVCCCVPPVVVPPDDD

Secondary structure (DSSP, 8-state):
--SHHHHHHHHHHHHTT---GGG--HHHHHHHHHHTTTHHHHHHHHHHHHHHHHHHHHH--EEESSPEEHHHHHHHHHTT--S----TTS--TT--GGGEEEEES-SEE-TT-EEEEEEEETTEEPPPEEEEEEETTS-----S---------SHHHHHHHHHHHHHHHIIIIIHHHT---

Radius of gyration: 21.9 Å; chains: 1; bounding box: 67×42×54 Å